Protein AF-A0A392Q0A7-F1 (afdb_monomer_lite)

Foldseek 3Di:
DQQAPAADEQEADQDLPDPSNVVLLVNVLNPHAAEYEYAQVSVVVRVVCVVVCVCVVSQQHPVRDGRDHPYYHHDDPVPDDD

Sequence (82 aa):
MLCVGKRAFIAGVADDNGYGWAIAKSLAEAGAEILVGTWVPALNIFESSLRRGKFDESRKLQDGSLMEITKVYPLDAVYDTP

Radius of gyration: 12.81 Å; chains: 1; bounding box: 31×22×40 Å

InterPro domains:
  IPR014358 Enoyl-[acyl-carrier-protein] reductase (NADH) [PTHR43159] (4-82)
  IPR036291 NAD(P)-binding domain superfamily [SSF51735] (5-77)

Organism: NCBI:txid97028

Structure (mmCIF, N/CA/C/O backbone):
data_AF-A0A392Q0A7-F1
#
_entry.id   AF-A0A392Q0A7-F1
#
loop_
_atom_site.group_PDB
_atom_site.id
_atom_site.type_symbol
_atom_site.label_atom_id
_atom_site.label_alt_id
_atom_site.label_comp_id
_atom_site.label_asym_id
_atom_site.label_entity_id
_atom_site.label_seq_id
_atom_site.pdbx_PDB_ins_code
_atom_site.Cartn_x
_atom_site.Cartn_y
_atom_site.Cartn_z
_atom_site.occupancy
_atom_site.B_iso_or_equiv
_atom_site.auth_seq_id
_atom_site.auth_comp_id
_atom_site.auth_asym_id
_atom_site.auth_atom_id
_atom_site.pdbx_PDB_model_num
ATOM 1 N N . MET A 1 1 ? -17.746 3.345 9.116 1.00 71.19 1 MET A N 1
ATOM 2 C CA . MET A 1 1 ? -16.755 2.543 8.371 1.00 71.19 1 MET A CA 1
ATOM 3 C C . MET A 1 1 ? -17.518 1.735 7.315 1.00 71.19 1 MET A C 1
ATOM 5 O O . MET A 1 1 ? -18.275 0.846 7.679 1.00 71.19 1 MET A O 1
ATOM 9 N N . LEU A 1 2 ? -17.481 2.157 6.043 1.00 83.62 2 LEU A N 1
ATOM 10 C CA . LEU A 1 2 ? -18.367 1.667 4.961 1.00 83.62 2 LEU A CA 1
ATOM 11 C C . LEU A 1 2 ? -17.833 0.422 4.223 1.00 83.62 2 LEU A C 1
ATOM 13 O O . LEU A 1 2 ? -18.572 -0.230 3.485 1.00 83.62 2 LEU A O 1
ATOM 17 N N . CYS A 1 3 ? -16.556 0.093 4.408 1.00 87.50 3 CYS A N 1
ATOM 18 C CA . CYS A 1 3 ? -15.841 -0.962 3.689 1.00 87.50 3 CYS A CA 1
ATOM 19 C C . CYS A 1 3 ? -15.361 -2.104 4.598 1.00 87.50 3 CYS A C 1
ATOM 21 O O . CYS A 1 3 ? -14.576 -2.931 4.146 1.00 87.50 3 CYS A O 1
ATOM 23 N N . VAL A 1 4 ? -15.847 -2.184 5.843 1.00 92.19 4 VAL A N 1
ATOM 24 C CA . VAL A 1 4 ? -15.487 -3.257 6.788 1.00 92.19 4 VAL A CA 1
ATOM 25 C C . VAL A 1 4 ? -15.718 -4.632 6.159 1.00 92.19 4 VAL A C 1
ATOM 27 O O . VAL A 1 4 ? -16.778 -4.894 5.588 1.00 92.19 4 VAL A O 1
ATOM 30 N N . GLY A 1 5 ? -14.714 -5.505 6.256 1.00 93.56 5 GLY A N 1
ATOM 31 C CA . GLY A 1 5 ? -14.744 -6.857 5.689 1.00 93.56 5 GLY A CA 1
ATOM 32 C C . GLY A 1 5 ? -14.513 -6.922 4.175 1.00 93.56 5 GLY A C 1
ATOM 33 O O . GLY A 1 5 ? -14.566 -8.010 3.600 1.00 93.56 5 GLY A O 1
ATOM 34 N N . LYS A 1 6 ? -14.251 -5.789 3.510 1.00 97.25 6 LYS A N 1
ATOM 35 C CA . LYS A 1 6 ? -13.879 -5.746 2.091 1.00 97.25 6 LYS A CA 1
ATOM 36 C C . LYS A 1 6 ? -12.365 -5.687 1.926 1.00 97.25 6 LYS A C 1
ATOM 38 O O . LYS A 1 6 ? -11.659 -5.096 2.736 1.00 97.25 6 LYS A O 1
ATOM 43 N N . ARG A 1 7 ? -11.894 -6.256 0.818 1.00 97.44 7 ARG A N 1
ATOM 44 C CA . ARG A 1 7 ? -10.499 -6.199 0.370 1.00 97.44 7 ARG A CA 1
ATOM 45 C C . ARG A 1 7 ? -10.403 -5.324 -0.869 1.00 97.44 7 ARG A C 1
ATOM 47 O O . ARG A 1 7 ? -11.164 -5.533 -1.813 1.00 97.44 7 ARG A O 1
ATOM 54 N N . ALA A 1 8 ? -9.485 -4.366 -0.861 1.00 97.62 8 ALA A N 1
ATOM 55 C CA . ALA A 1 8 ? -9.215 -3.482 -1.984 1.00 97.62 8 ALA A CA 1
ATOM 56 C C . ALA A 1 8 ? -7.817 -3.751 -2.543 1.00 97.62 8 ALA A C 1
ATOM 58 O O . ALA A 1 8 ? -6.844 -3.792 -1.796 1.00 97.62 8 ALA A O 1
ATOM 59 N N . PHE A 1 9 ? -7.724 -3.907 -3.863 1.00 97.44 9 PHE A N 1
ATOM 60 C CA . PHE A 1 9 ? -6.455 -3.957 -4.581 1.00 97.44 9 PHE A CA 1
ATOM 61 C C . PHE A 1 9 ? -6.271 -2.662 -5.372 1.00 97.44 9 PHE A C 1
ATOM 63 O O . PHE A 1 9 ? -7.070 -2.370 -6.262 1.00 97.44 9 PHE A O 1
ATOM 70 N N . ILE A 1 10 ? -5.239 -1.883 -5.041 1.00 97.12 10 ILE A N 1
ATOM 71 C CA . ILE A 1 10 ? -4.928 -0.614 -5.704 1.00 97.12 10 ILE A CA 1
ATOM 72 C C . ILE A 1 10 ? -3.720 -0.824 -6.617 1.00 97.12 10 ILE A C 1
ATOM 74 O O . ILE A 1 10 ? -2.589 -0.969 -6.154 1.00 97.12 10 ILE A O 1
ATOM 78 N N . ALA A 1 11 ? -3.971 -0.840 -7.922 1.00 95.44 11 ALA A N 1
ATOM 79 C CA . ALA A 1 11 ? -2.942 -0.925 -8.949 1.00 95.44 11 ALA A CA 1
ATOM 80 C C . ALA A 1 11 ? -2.250 0.433 -9.163 1.00 95.44 11 ALA A C 1
ATOM 82 O O . ALA A 1 11 ? -2.925 1.445 -9.341 1.00 95.44 11 ALA A O 1
ATOM 83 N N . GLY A 1 12 ? -0.914 0.447 -9.200 1.00 93.38 12 GLY A N 1
ATOM 84 C CA . GLY A 1 12 ? -0.128 1.634 -9.552 1.00 93.38 12 GLY A CA 1
ATOM 85 C C . GLY A 1 12 ? 0.291 2.503 -8.364 1.00 93.38 12 GLY A C 1
ATOM 86 O O . GLY A 1 12 ? 0.306 3.727 -8.477 1.00 93.38 12 GLY A O 1
ATOM 87 N N . VAL A 1 13 ? 0.634 1.896 -7.224 1.00 96.31 13 VAL A N 1
ATOM 88 C CA . VAL A 1 13 ? 1.179 2.612 -6.054 1.00 96.31 13 VAL A CA 1
ATOM 89 C C . VAL A 1 13 ? 2.690 2.395 -5.982 1.00 96.31 13 VAL A C 1
ATOM 91 O O . VAL A 1 13 ? 3.133 1.255 -5.872 1.00 96.31 13 VAL A O 1
ATOM 94 N N . ALA A 1 14 ? 3.479 3.471 -6.040 1.00 94.44 14 ALA A N 1
ATOM 95 C CA . ALA A 1 14 ? 4.948 3.409 -5.997 1.00 94.44 14 ALA A CA 1
ATOM 96 C C . ALA A 1 14 ? 5.594 4.336 -4.947 1.00 94.44 14 ALA A C 1
ATOM 98 O O . ALA A 1 14 ? 6.760 4.148 -4.603 1.00 94.44 14 ALA A O 1
ATOM 99 N N . ASP A 1 15 ? 4.844 5.303 -4.419 1.00 95.69 15 ASP A N 1
ATOM 100 C CA . ASP A 1 15 ? 5.248 6.243 -3.372 1.00 95.69 15 ASP A CA 1
ATOM 101 C C . ASP A 1 15 ? 4.006 6.775 -2.632 1.00 95.69 15 ASP A C 1
ATOM 103 O O . ASP A 1 15 ? 2.884 6.334 -2.899 1.00 95.69 15 ASP A O 1
ATOM 107 N N . ASP A 1 16 ? 4.210 7.698 -1.691 1.00 97.00 16 ASP A N 1
ATOM 108 C CA . ASP A 1 16 ? 3.175 8.291 -0.845 1.00 97.00 16 ASP A CA 1
ATOM 109 C C . ASP A 1 16 ? 2.653 9.664 -1.309 1.00 97.00 16 ASP A C 1
ATOM 111 O O . ASP A 1 16 ? 1.871 10.300 -0.601 1.00 97.00 16 ASP A O 1
ATOM 115 N N . ASN A 1 17 ? 3.044 10.118 -2.502 1.00 96.12 17 ASN A N 1
ATOM 116 C CA . ASN A 1 17 ? 2.660 11.422 -3.058 1.00 96.12 17 ASN A CA 1
ATOM 117 C C . ASN A 1 17 ? 1.588 11.305 -4.154 1.00 96.12 17 ASN A C 1
ATOM 119 O O . ASN A 1 17 ? 0.951 12.297 -4.511 1.00 96.12 17 ASN A O 1
ATOM 12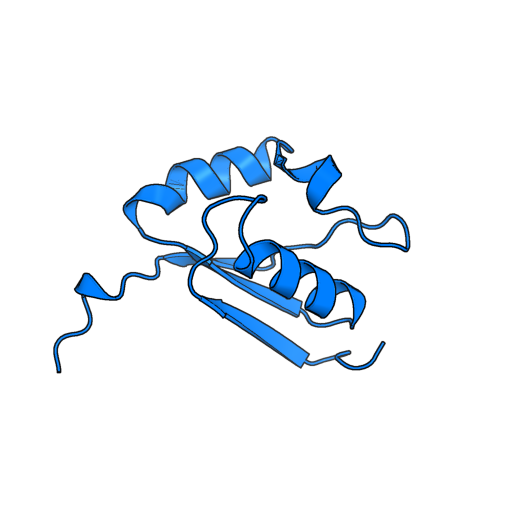3 N N . GLY A 1 18 ? 1.385 10.106 -4.704 1.00 95.50 18 GLY A N 1
ATOM 124 C CA . GLY A 1 18 ? 0.422 9.850 -5.774 1.00 95.50 18 GLY A CA 1
ATOM 125 C C . GLY A 1 18 ? -1.029 9.631 -5.321 1.00 95.50 18 GLY A C 1
ATOM 126 O O . GLY A 1 18 ? -1.330 9.318 -4.168 1.00 95.50 18 GLY A O 1
ATOM 127 N N . TYR A 1 19 ? -1.959 9.693 -6.280 1.00 96.75 19 TYR A N 1
ATOM 128 C CA . TYR A 1 19 ? -3.384 9.425 -6.033 1.00 96.75 19 TYR A CA 1
ATOM 129 C C . TYR A 1 19 ? -3.668 7.995 -5.572 1.00 96.75 19 TYR A C 1
ATOM 131 O O . TYR A 1 19 ? -4.575 7.790 -4.770 1.00 96.75 19 TYR A O 1
ATOM 139 N N . GLY A 1 20 ? -2.897 7.009 -6.042 1.00 96.88 20 GLY A N 1
ATOM 140 C CA . GLY A 1 20 ? -3.052 5.620 -5.603 1.00 96.88 20 GLY A CA 1
ATOM 141 C C . GLY A 1 20 ? -2.875 5.473 -4.088 1.00 96.88 20 GLY A C 1
ATOM 142 O O . GLY A 1 20 ? -3.648 4.769 -3.441 1.00 96.88 20 GLY A O 1
ATOM 143 N N . TRP A 1 21 ? -1.930 6.217 -3.508 1.00 97.62 21 TRP A N 1
ATOM 144 C CA . TRP A 1 21 ? -1.732 6.273 -2.063 1.00 97.62 21 TRP A CA 1
ATOM 145 C C . TRP A 1 21 ? -2.902 6.942 -1.340 1.00 97.62 21 TRP A C 1
ATOM 147 O O . TRP A 1 21 ? -3.426 6.396 -0.370 1.00 97.62 21 TRP A O 1
ATOM 157 N N . ALA A 1 22 ? -3.363 8.092 -1.841 1.00 97.50 22 ALA A N 1
ATOM 158 C CA . ALA A 1 22 ? -4.511 8.794 -1.269 1.00 97.50 22 ALA A CA 1
ATOM 159 C C . ALA A 1 22 ? -5.785 7.928 -1.284 1.00 97.50 22 ALA A C 1
ATOM 161 O O . ALA A 1 22 ? -6.495 7.858 -0.283 1.00 97.50 22 ALA A O 1
ATOM 162 N N . ILE A 1 23 ? -6.039 7.212 -2.384 1.00 97.62 23 ILE A N 1
ATOM 163 C CA . ILE A 1 23 ? -7.166 6.279 -2.510 1.00 97.62 23 ILE A CA 1
ATOM 164 C C . ILE A 1 23 ? -7.026 5.125 -1.514 1.00 97.62 23 ILE A C 1
ATOM 166 O O . ILE A 1 23 ? -7.987 4.818 -0.809 1.00 97.62 23 ILE A O 1
ATOM 170 N N . ALA A 1 24 ? -5.844 4.505 -1.423 1.00 97.81 24 ALA A N 1
ATOM 171 C CA . ALA A 1 24 ? -5.586 3.434 -0.461 1.00 97.81 24 ALA A CA 1
ATOM 172 C C . ALA A 1 24 ? -5.866 3.899 0.975 1.00 97.81 24 ALA A C 1
ATOM 174 O O . ALA A 1 24 ? -6.559 3.209 1.723 1.00 97.81 24 ALA A O 1
ATOM 175 N N . LYS A 1 25 ? -5.425 5.113 1.319 1.00 97.44 25 LYS A N 1
ATOM 176 C CA . LYS A 1 25 ? -5.670 5.728 2.623 1.00 97.44 25 LYS A CA 1
ATOM 177 C C . LYS A 1 25 ? -7.158 5.940 2.891 1.00 97.44 25 LYS A C 1
ATOM 179 O O . LYS A 1 25 ? -7.646 5.505 3.927 1.00 97.44 25 LYS A O 1
ATOM 184 N N . SER A 1 26 ? -7.907 6.527 1.958 1.00 97.06 26 SER A N 1
ATOM 185 C CA . SER A 1 26 ? -9.357 6.714 2.123 1.00 97.06 26 SER A CA 1
ATOM 186 C C . SER A 1 26 ? -10.117 5.389 2.246 1.00 97.06 26 SER A C 1
ATOM 188 O O . SER A 1 26 ? -11.086 5.295 2.999 1.00 97.06 26 SER A O 1
ATOM 190 N N . LEU A 1 27 ? -9.685 4.343 1.537 1.00 97.12 27 LEU A N 1
ATOM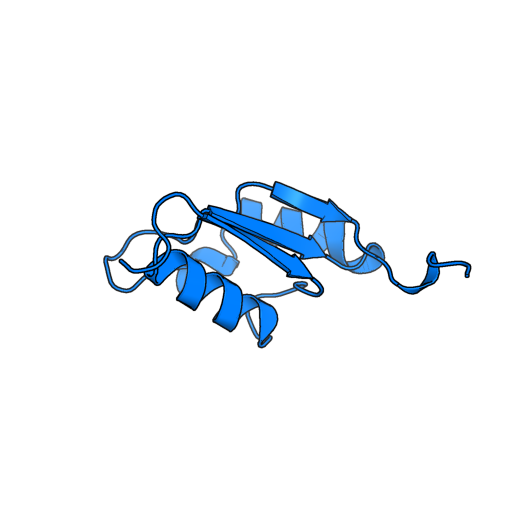 191 C CA . LEU A 1 27 ? -10.270 3.006 1.659 1.00 97.12 27 LEU A CA 1
ATOM 192 C C . LEU A 1 27 ? -9.938 2.360 3.009 1.00 97.12 27 LEU A C 1
ATOM 194 O O . LEU A 1 27 ? -10.810 1.715 3.594 1.00 97.12 27 LEU A O 1
ATOM 198 N N . ALA A 1 28 ? -8.730 2.576 3.531 1.00 97.00 28 ALA A N 1
ATOM 199 C CA . ALA A 1 28 ? -8.340 2.136 4.867 1.00 97.00 28 ALA A CA 1
ATOM 200 C C . ALA A 1 28 ? -9.161 2.852 5.951 1.00 97.00 28 ALA A C 1
ATOM 202 O O . ALA A 1 28 ? -9.700 2.195 6.836 1.00 97.00 28 ALA A O 1
ATOM 203 N N . GLU A 1 29 ? -9.369 4.169 5.830 1.00 96.62 29 GLU A N 1
ATOM 204 C CA . GLU A 1 29 ? -10.271 4.939 6.709 1.00 96.62 29 GLU A CA 1
ATOM 205 C C . GLU A 1 29 ? -11.718 4.426 6.636 1.00 96.62 29 GLU A C 1
ATOM 207 O O . GLU A 1 29 ? -12.447 4.392 7.631 1.00 96.62 29 GLU A O 1
ATOM 212 N N . ALA A 1 30 ? -12.151 3.970 5.459 1.00 96.38 30 ALA A N 1
ATOM 213 C CA . ALA A 1 30 ? -13.445 3.324 5.291 1.00 96.38 30 ALA A CA 1
ATOM 214 C C . ALA A 1 30 ? -13.483 1.886 5.841 1.00 96.38 30 ALA A C 1
ATOM 216 O O . ALA A 1 30 ? -14.581 1.334 5.971 1.00 96.38 30 ALA A O 1
ATOM 217 N N . GLY A 1 31 ? -12.334 1.305 6.190 1.00 95.25 31 GLY A N 1
ATOM 218 C CA . GLY A 1 31 ? -12.155 -0.008 6.806 1.00 95.25 31 GLY A CA 1
ATOM 219 C C . GLY A 1 31 ? -11.914 -1.178 5.881 1.00 95.25 31 GLY A C 1
ATOM 220 O O . GLY A 1 31 ? -12.182 -2.315 6.270 1.00 95.25 31 GLY A O 1
ATOM 221 N N . ALA A 1 32 ? -11.457 -0.907 4.665 1.00 97.50 32 ALA A N 1
ATOM 222 C CA . ALA A 1 32 ? -10.995 -1.949 3.769 1.00 97.50 32 ALA A CA 1
ATOM 223 C C . ALA A 1 32 ? -9.614 -2.469 4.194 1.00 97.50 32 ALA A C 1
ATOM 225 O O . ALA A 1 32 ? -8.753 -1.710 4.636 1.00 97.50 32 ALA A O 1
ATOM 226 N N . GLU A 1 33 ? -9.382 -3.755 3.967 1.00 97.75 33 GLU A N 1
ATOM 227 C CA . GLU A 1 33 ? -8.039 -4.331 3.928 1.00 97.75 33 GLU A CA 1
ATOM 228 C C . GLU A 1 33 ? -7.352 -3.917 2.617 1.00 97.75 33 GLU A C 1
ATOM 230 O O . GLU A 1 33 ? -7.950 -4.013 1.537 1.00 97.75 33 GLU A O 1
ATOM 235 N N . ILE A 1 34 ? -6.105 -3.447 2.711 1.00 98.00 34 ILE A N 1
ATOM 236 C CA . ILE A 1 34 ? -5.392 -2.810 1.602 1.00 98.00 34 ILE A CA 1
ATOM 237 C C . ILE A 1 34 ? -4.317 -3.733 1.031 1.00 98.00 34 ILE A C 1
ATOM 239 O O . ILE A 1 34 ? -3.359 -4.121 1.700 1.00 98.00 34 ILE A O 1
ATOM 243 N N . LEU A 1 35 ? -4.449 -4.018 -0.260 1.00 97.94 35 LEU A N 1
ATOM 244 C CA . LEU A 1 35 ? -3.451 -4.670 -1.098 1.00 97.94 35 LEU A CA 1
ATOM 245 C C . LEU A 1 35 ? -3.012 -3.668 -2.168 1.00 97.94 35 LEU A C 1
ATOM 247 O O . LEU A 1 35 ? -3.848 -2.962 -2.736 1.00 97.94 35 LEU A O 1
ATOM 251 N N . VAL A 1 36 ? -1.721 -3.612 -2.481 1.00 97.50 36 VAL A N 1
ATOM 252 C CA . VAL A 1 36 ? -1.207 -2.686 -3.504 1.00 97.50 36 VAL A CA 1
ATOM 253 C C . VAL A 1 36 ? -0.442 -3.427 -4.589 1.00 97.50 36 VAL A C 1
ATOM 255 O O . VAL A 1 36 ? 0.280 -4.386 -4.318 1.00 97.50 36 VAL A O 1
ATOM 258 N N . GLY A 1 37 ? -0.616 -2.980 -5.828 1.00 96.19 37 GLY A N 1
ATOM 259 C CA . GLY A 1 37 ? 0.198 -3.367 -6.970 1.00 96.19 37 GLY A CA 1
ATOM 260 C C . GLY A 1 37 ? 1.218 -2.276 -7.266 1.00 96.19 37 GLY A C 1
ATOM 261 O O . GLY A 1 37 ? 0.836 -1.139 -7.558 1.00 96.19 37 GLY A O 1
ATOM 262 N N . THR A 1 38 ? 2.498 -2.621 -7.215 1.00 95.56 38 THR A N 1
ATOM 263 C CA . THR A 1 38 ? 3.611 -1.695 -7.436 1.00 95.56 38 THR A CA 1
ATOM 264 C C . THR A 1 38 ? 4.368 -2.078 -8.695 1.00 95.56 38 THR A C 1
ATOM 266 O O . THR A 1 38 ? 4.652 -3.254 -8.927 1.00 95.56 38 THR A O 1
ATOM 269 N N . TRP A 1 39 ? 4.728 -1.070 -9.490 1.00 93.31 39 TRP A N 1
ATOM 270 C CA . TRP A 1 39 ? 5.537 -1.266 -10.687 1.00 93.31 39 TRP A CA 1
ATOM 271 C C . TRP A 1 39 ? 6.861 -1.962 -10.356 1.00 93.31 39 TRP A C 1
ATOM 273 O O . TRP A 1 39 ? 7.554 -1.566 -9.418 1.00 93.31 39 TRP A O 1
ATOM 283 N N . VAL A 1 40 ? 7.214 -3.001 -11.119 1.00 91.88 40 VAL A N 1
ATOM 284 C CA . VAL A 1 40 ? 8.320 -3.920 -10.792 1.00 91.88 40 VAL A CA 1
ATOM 285 C C . VAL A 1 40 ? 9.654 -3.193 -10.530 1.00 91.88 40 VAL A C 1
ATOM 28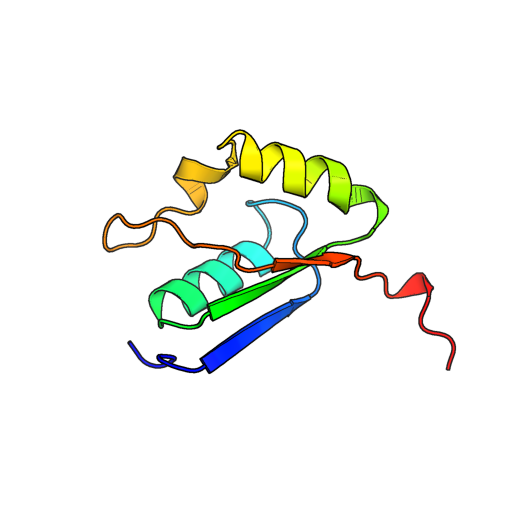7 O O . VAL A 1 40 ? 10.271 -3.469 -9.499 1.00 91.88 40 VAL A O 1
ATOM 290 N N . PRO A 1 41 ? 10.090 -2.211 -11.344 1.00 92.94 41 PRO A N 1
ATOM 291 C CA . PRO A 1 41 ? 11.297 -1.423 -11.063 1.00 92.94 41 PRO A CA 1
ATOM 292 C C . PRO A 1 41 ? 11.252 -0.595 -9.769 1.00 92.94 41 PRO A C 1
ATOM 294 O O . PRO A 1 41 ? 12.300 -0.320 -9.185 1.00 92.94 41 PRO A O 1
ATOM 297 N N . ALA A 1 42 ? 10.064 -0.210 -9.298 1.00 93.81 42 ALA A N 1
ATOM 298 C CA . ALA A 1 42 ? 9.876 0.567 -8.072 1.00 93.81 42 ALA A CA 1
ATOM 299 C C . ALA A 1 42 ? 9.639 -0.305 -6.821 1.00 93.81 42 ALA A C 1
ATOM 301 O O . ALA A 1 42 ? 9.664 0.207 -5.701 1.00 93.81 42 ALA A O 1
ATOM 302 N N . LEU A 1 43 ? 9.446 -1.618 -6.979 1.00 94.00 43 LEU A N 1
ATOM 303 C CA . LEU A 1 43 ? 9.042 -2.519 -5.896 1.00 94.00 43 LEU A CA 1
ATOM 304 C C . LEU A 1 43 ? 10.021 -2.506 -4.712 1.00 94.00 43 LEU A C 1
ATOM 306 O O . LEU A 1 43 ? 9.637 -2.219 -3.579 1.00 94.00 43 LEU A O 1
ATOM 310 N N . ASN A 1 44 ? 11.308 -2.746 -4.980 1.00 95.06 44 ASN A N 1
ATOM 311 C CA . ASN A 1 44 ? 12.328 -2.873 -3.931 1.00 95.06 44 ASN A CA 1
ATOM 312 C C . ASN A 1 44 ? 12.494 -1.587 -3.107 1.00 95.06 44 ASN A C 1
ATOM 314 O O . ASN A 1 44 ? 12.698 -1.639 -1.887 1.00 95.06 44 ASN A O 1
ATOM 318 N N . ILE A 1 45 ? 12.433 -0.425 -3.770 1.00 96.44 45 ILE A N 1
ATOM 319 C CA . ILE A 1 45 ? 12.570 0.873 -3.102 1.00 96.44 45 ILE A CA 1
ATOM 320 C C . ILE A 1 45 ? 11.310 1.220 -2.307 1.00 96.44 45 ILE A C 1
ATOM 322 O O . ILE A 1 45 ? 11.433 1.743 -1.196 1.00 96.44 45 ILE A O 1
ATOM 326 N N . PHE A 1 46 ? 10.128 0.875 -2.822 1.00 96.38 46 PHE A N 1
ATOM 327 C CA . PHE A 1 46 ? 8.857 1.070 -2.134 1.00 96.38 46 PHE A CA 1
ATOM 328 C C . PHE A 1 46 ? 8.788 0.236 -0.851 1.00 96.38 46 PHE A C 1
ATOM 330 O O . PHE A 1 46 ? 8.656 0.801 0.237 1.00 96.38 46 PHE A O 1
ATOM 337 N N . GLU A 1 47 ? 8.998 -1.081 -0.935 1.00 96.12 47 GLU A N 1
ATOM 338 C CA . GLU A 1 47 ? 8.969 -1.976 0.232 1.00 96.12 47 GLU A CA 1
ATOM 339 C C . GLU A 1 47 ? 10.021 -1.597 1.280 1.00 96.12 47 GLU A C 1
ATOM 341 O O . GLU A 1 47 ? 9.765 -1.622 2.487 1.00 96.12 47 GLU A O 1
ATOM 346 N N . SER A 1 48 ? 11.221 -1.212 0.837 1.00 96.75 48 SER A N 1
ATOM 347 C CA . SER A 1 48 ? 12.278 -0.766 1.747 1.00 96.75 48 SER A CA 1
ATOM 348 C C . SER A 1 48 ? 11.953 0.563 2.422 1.00 96.75 48 SER A C 1
ATOM 350 O O . SER A 1 48 ? 12.299 0.745 3.588 1.00 96.75 48 SER A O 1
ATOM 352 N N . SER A 1 49 ? 11.293 1.487 1.725 1.00 96.19 49 SER A N 1
ATOM 353 C CA . SER A 1 49 ? 10.859 2.768 2.294 1.00 96.19 49 SER A CA 1
ATOM 354 C C . SER A 1 49 ? 9.721 2.576 3.296 1.00 96.19 49 SER A C 1
ATOM 356 O O . SER A 1 49 ? 9.784 3.144 4.387 1.00 96.19 49 SER A O 1
ATOM 358 N N . LEU A 1 50 ? 8.766 1.697 2.981 1.00 95.00 50 LEU A N 1
ATOM 359 C CA . LEU A 1 50 ? 7.668 1.313 3.867 1.00 95.00 50 LEU A CA 1
ATOM 360 C C . LEU A 1 50 ? 8.187 0.664 5.158 1.00 95.00 50 LEU A C 1
ATOM 362 O O . LEU A 1 50 ? 7.860 1.118 6.250 1.00 95.00 50 LEU A O 1
ATOM 366 N N . ARG A 1 51 ? 9.072 -0.336 5.052 1.00 95.44 51 ARG A N 1
ATOM 367 C CA . ARG A 1 51 ? 9.661 -1.032 6.214 1.00 95.44 51 ARG A CA 1
ATOM 368 C C . ARG A 1 51 ? 10.502 -0.115 7.101 1.00 95.44 51 ARG A C 1
ATOM 370 O O . ARG A 1 51 ? 10.580 -0.327 8.305 1.00 95.44 51 ARG A O 1
ATOM 377 N N . ARG A 1 52 ? 11.165 0.884 6.512 1.00 96.12 52 ARG A N 1
ATOM 378 C CA . ARG A 1 52 ? 11.984 1.864 7.245 1.00 96.12 52 ARG A CA 1
ATOM 379 C C . ARG A 1 52 ? 11.166 3.002 7.863 1.00 96.12 52 ARG A C 1
ATOM 381 O O . ARG A 1 52 ? 11.773 3.912 8.420 1.00 96.12 52 ARG A O 1
ATOM 388 N N . GLY A 1 53 ? 9.841 2.981 7.728 1.00 95.06 53 GLY A N 1
ATOM 389 C CA . GLY A 1 53 ? 8.959 4.003 8.286 1.00 95.06 53 GLY A CA 1
ATOM 390 C C . GLY A 1 53 ? 9.010 5.345 7.556 1.00 95.06 53 GLY A C 1
ATOM 391 O O . GLY A 1 53 ? 8.558 6.352 8.090 1.00 95.06 53 GLY A O 1
ATOM 392 N N . LYS A 1 54 ? 9.535 5.404 6.320 1.00 96.19 54 LYS A N 1
ATOM 393 C CA . LYS A 1 54 ? 9.563 6.668 5.557 1.00 96.19 54 LYS A CA 1
ATOM 394 C C . LYS A 1 54 ? 8.163 7.223 5.280 1.00 96.19 54 LYS A C 1
ATOM 396 O O . LYS A 1 54 ? 8.025 8.425 5.110 1.00 96.19 54 LYS A O 1
ATOM 401 N N . PHE A 1 55 ? 7.159 6.348 5.245 1.00 95.62 55 PHE A N 1
ATOM 402 C CA . PHE A 1 55 ? 5.763 6.688 4.978 1.00 95.62 55 PHE A CA 1
ATOM 403 C C . PHE A 1 55 ? 4.912 6.776 6.255 1.00 95.62 55 PHE A C 1
ATOM 405 O O . PHE A 1 55 ? 3.689 6.826 6.166 1.00 95.62 55 PHE A O 1
ATOM 412 N N . ASP A 1 56 ? 5.518 6.756 7.449 1.00 94.50 56 ASP A N 1
ATOM 413 C CA . ASP A 1 56 ? 4.771 6.707 8.715 1.00 94.50 56 ASP A CA 1
ATOM 414 C C . ASP A 1 56 ? 3.875 7.927 8.915 1.00 94.50 56 ASP A C 1
ATOM 416 O O . ASP A 1 56 ? 2.726 7.779 9.316 1.00 94.50 56 ASP A O 1
ATOM 420 N N . GLU A 1 57 ? 4.355 9.120 8.571 1.00 95.31 57 GLU A N 1
ATOM 421 C CA . GLU A 1 57 ? 3.549 10.337 8.672 1.00 95.31 57 GLU A CA 1
ATOM 422 C C . GLU A 1 57 ? 2.402 10.357 7.655 1.00 95.31 57 GLU A C 1
ATOM 424 O O . GLU A 1 57 ? 1.262 10.667 8.004 1.00 95.31 57 GLU A O 1
ATOM 429 N N . SER A 1 58 ? 2.666 9.979 6.403 1.00 94.88 58 SER A N 1
ATOM 430 C CA . SER A 1 58 ? 1.662 10.018 5.337 1.00 94.88 58 SER A CA 1
ATOM 431 C C . SER A 1 58 ? 0.599 8.922 5.484 1.00 94.88 58 SER A C 1
ATOM 433 O O . SER A 1 58 ? -0.560 9.146 5.109 1.00 94.88 58 SER A O 1
ATOM 435 N N . ARG A 1 59 ? 0.940 7.776 6.095 1.00 93.88 59 ARG A N 1
ATOM 436 C CA . ARG A 1 59 ? 0.016 6.654 6.345 1.00 93.88 59 ARG A CA 1
ATOM 437 C C . ARG A 1 59 ? -0.821 6.774 7.620 1.00 93.88 59 ARG A C 1
ATOM 439 O O . ARG A 1 59 ? -1.660 5.906 7.838 1.00 93.88 59 ARG A O 1
ATOM 446 N N . LYS A 1 60 ? -0.647 7.815 8.444 1.00 97.25 60 LYS A N 1
ATOM 447 C CA . LYS A 1 60 ? -1.519 8.064 9.610 1.00 97.25 60 LYS A CA 1
ATOM 448 C C . LYS A 1 60 ? -2.959 8.315 9.182 1.00 97.25 60 LYS A C 1
ATOM 450 O O . LYS A 1 60 ? -3.214 9.216 8.381 1.00 97.25 60 LYS A O 1
ATOM 455 N N . LEU A 1 61 ? -3.882 7.539 9.730 1.00 95.50 61 LEU A N 1
ATOM 456 C CA . LEU A 1 61 ? -5.320 7.699 9.566 1.00 95.50 61 LEU A CA 1
ATOM 457 C C . LEU A 1 61 ? -5.864 8.736 10.559 1.00 95.50 61 LEU A C 1
ATOM 459 O O . LEU A 1 61 ? -5.179 9.146 11.498 1.00 95.50 61 LEU A O 1
ATOM 463 N N . GLN A 1 62 ? -7.110 9.164 10.358 1.00 92.88 62 GLN A N 1
ATOM 464 C CA . GLN A 1 62 ? -7.765 10.158 11.222 1.00 92.88 62 GLN A CA 1
ATOM 465 C C . GLN A 1 62 ? -7.919 9.708 12.681 1.00 92.88 62 GLN A C 1
ATOM 467 O O . GLN A 1 62 ? -7.946 10.546 13.578 1.00 92.88 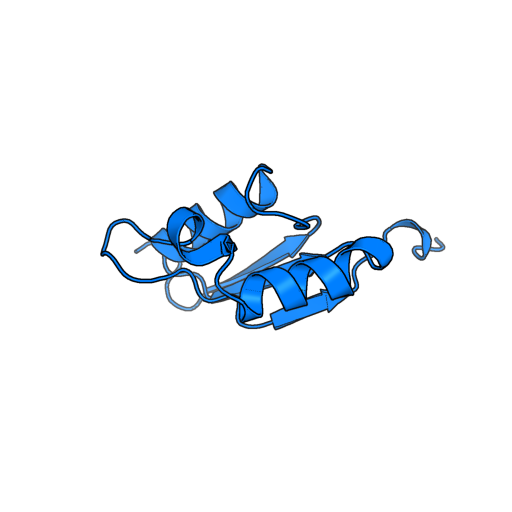62 GLN A O 1
ATOM 472 N N . ASP A 1 63 ? -8.002 8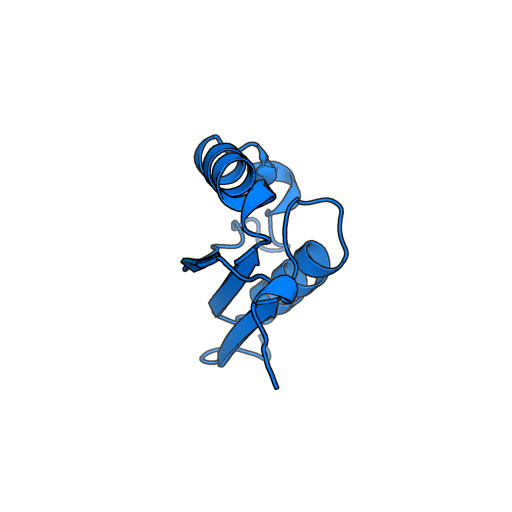.401 12.928 1.00 91.81 63 ASP A N 1
ATOM 473 C CA . ASP A 1 63 ? -8.075 7.821 14.274 1.00 91.81 63 ASP A CA 1
ATOM 474 C C . ASP A 1 63 ? -6.700 7.694 14.961 1.00 91.81 63 ASP A C 1
ATOM 476 O O . ASP A 1 63 ? -6.613 7.240 16.101 1.00 91.81 63 ASP A O 1
ATOM 480 N N . GLY A 1 64 ? -5.624 8.106 14.283 1.00 93.38 64 GLY A N 1
ATOM 481 C CA . GLY A 1 64 ? -4.249 8.018 14.768 1.00 93.38 64 GLY A CA 1
ATOM 482 C C . GLY A 1 64 ? -3.574 6.667 14.524 1.00 93.38 64 GLY A C 1
ATOM 483 O O . GLY A 1 64 ? -2.377 6.543 14.793 1.00 93.38 64 GLY A O 1
ATOM 484 N N . SER A 1 65 ? -4.289 5.671 13.994 1.00 94.50 65 SER A N 1
ATOM 485 C CA . SER A 1 65 ? -3.688 4.416 13.540 1.00 94.50 65 SER A CA 1
ATOM 486 C C . SER A 1 65 ? -2.914 4.611 12.231 1.00 94.50 65 SER A C 1
ATOM 488 O O . SER A 1 65 ? -2.968 5.665 11.595 1.00 94.50 65 SER A O 1
ATOM 490 N N . LEU A 1 66 ? -2.146 3.602 11.826 1.00 95.94 66 LEU A N 1
ATOM 491 C CA . LEU A 1 66 ? -1.423 3.605 10.557 1.00 95.94 66 LEU A CA 1
ATOM 492 C C . LEU A 1 66 ? -2.176 2.734 9.554 1.00 95.94 66 LEU A C 1
ATOM 494 O O . LEU A 1 66 ? -2.551 1.611 9.880 1.00 95.94 66 LEU A O 1
ATOM 498 N N . MET A 1 67 ? -2.335 3.212 8.318 1.00 95.94 67 MET A N 1
ATOM 499 C CA . MET A 1 67 ? -2.751 2.359 7.207 1.00 95.94 67 MET A CA 1
ATOM 500 C C . MET A 1 67 ? -1.769 1.188 7.091 1.00 95.94 67 MET A C 1
ATOM 502 O O . MET A 1 67 ? -0.568 1.378 6.852 1.00 95.94 67 MET A O 1
ATOM 506 N N . GLU A 1 68 ? -2.294 -0.024 7.231 1.00 95.88 68 GLU A N 1
ATOM 507 C CA . GLU A 1 68 ? -1.547 -1.252 7.006 1.00 95.88 68 GLU A CA 1
ATOM 508 C C . GLU A 1 68 ? -1.719 -1.711 5.561 1.00 95.88 68 GLU A C 1
ATOM 510 O O . GLU A 1 68 ? -2.830 -1.885 5.066 1.00 95.88 68 GLU A O 1
ATOM 515 N N . ILE A 1 69 ? -0.592 -1.918 4.882 1.00 96.81 69 ILE A N 1
ATOM 516 C CA . ILE A 1 69 ? -0.561 -2.564 3.574 1.00 96.81 69 ILE A CA 1
ATOM 517 C C . ILE A 1 69 ? -0.331 -4.047 3.831 1.00 96.81 69 ILE A C 1
ATOM 519 O O . ILE A 1 69 ? 0.779 -4.456 4.172 1.00 96.81 69 ILE A O 1
ATOM 523 N N . THR A 1 70 ? -1.378 -4.851 3.677 1.00 96.81 70 THR A N 1
ATOM 524 C CA . THR A 1 70 ? -1.344 -6.286 3.982 1.00 96.81 70 THR A CA 1
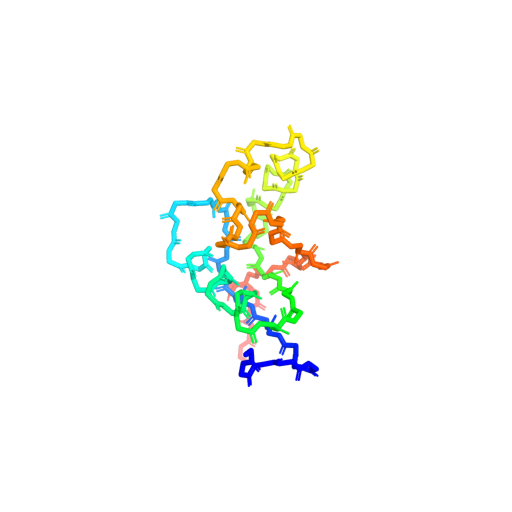ATOM 525 C C . THR A 1 70 ? -0.411 -7.037 3.041 1.00 96.81 70 THR A C 1
ATOM 527 O O . THR A 1 70 ? 0.268 -7.980 3.449 1.00 96.81 70 THR A O 1
ATOM 530 N N . LYS A 1 71 ? -0.362 -6.628 1.768 1.00 95.50 71 LYS A N 1
ATOM 531 C CA . LYS A 1 71 ? 0.547 -7.212 0.781 1.00 95.50 71 LYS A CA 1
ATOM 532 C C . LYS A 1 71 ? 0.834 -6.261 -0.373 1.00 95.50 71 LYS A C 1
ATOM 534 O O . LYS A 1 71 ? -0.067 -5.591 -0.878 1.00 95.50 71 LYS A O 1
ATOM 539 N N . VAL A 1 72 ? 2.090 -6.275 -0.807 1.00 95.88 72 VAL A N 1
ATOM 540 C CA . VAL A 1 72 ? 2.568 -5.619 -2.024 1.00 95.88 72 VAL A CA 1
ATOM 541 C C . VAL A 1 72 ? 2.740 -6.690 -3.098 1.00 95.88 72 VAL A C 1
ATOM 543 O O . VAL A 1 72 ? 3.314 -7.749 -2.840 1.00 95.88 72 VAL A O 1
ATOM 546 N N . TYR A 1 73 ? 2.207 -6.442 -4.289 1.00 94.38 73 TYR A N 1
ATOM 547 C CA . TYR A 1 73 ? 2.356 -7.315 -5.448 1.00 94.38 73 TYR A CA 1
ATOM 548 C C . TYR A 1 73 ? 3.182 -6.612 -6.530 1.00 94.38 73 TYR A C 1
ATOM 550 O O . TYR A 1 73 ? 2.903 -5.445 -6.825 1.00 94.38 73 TYR A O 1
ATOM 558 N N . PRO A 1 74 ? 4.153 -7.297 -7.165 1.00 92.56 74 PRO A N 1
ATOM 559 C CA . PRO A 1 74 ? 4.711 -6.820 -8.423 1.00 92.56 74 PRO A CA 1
ATOM 560 C C . PRO A 1 74 ? 3.586 -6.740 -9.459 1.00 92.56 74 PRO A C 1
ATOM 562 O O . PRO A 1 74 ? 2.894 -7.729 -9.698 1.00 92.56 74 PRO A O 1
ATOM 565 N N . LEU A 1 75 ? 3.395 -5.569 -10.056 1.00 87.19 75 LEU A N 1
ATOM 566 C CA . LEU A 1 75 ? 2.383 -5.326 -11.077 1.00 87.19 75 LEU A CA 1
ATOM 567 C C . LEU A 1 75 ? 3.012 -4.535 -12.217 1.00 87.19 75 LEU A C 1
ATOM 569 O O . LEU A 1 75 ? 3.501 -3.432 -12.002 1.00 87.19 75 LEU A O 1
ATOM 573 N N . ASP A 1 76 ? 2.986 -5.067 -13.430 1.00 80.31 76 ASP A N 1
ATOM 574 C CA . ASP A 1 76 ? 3.521 -4.371 -14.593 1.00 80.31 76 ASP A CA 1
ATOM 575 C C . ASP A 1 76 ? 2.653 -4.657 -15.819 1.00 80.31 76 ASP A C 1
ATOM 577 O O . ASP A 1 76 ? 2.485 -5.808 -16.213 1.00 80.31 76 ASP A O 1
ATOM 581 N N . ALA A 1 77 ? 2.105 -3.589 -16.401 1.00 66.38 77 ALA A N 1
ATOM 582 C CA . ALA A 1 77 ? 1.268 -3.641 -17.596 1.00 66.38 77 ALA A CA 1
ATOM 583 C C . ALA A 1 77 ? 2.071 -3.984 -18.864 1.00 66.38 77 ALA A C 1
ATOM 585 O O . ALA A 1 77 ? 1.490 -4.338 -19.883 1.00 66.38 77 ALA A O 1
ATOM 586 N N . VAL A 1 78 ? 3.406 -3.893 -18.822 1.00 62.06 78 VAL A N 1
ATOM 587 C CA . VAL A 1 78 ? 4.287 -4.225 -19.955 1.00 62.06 78 VAL A CA 1
ATOM 588 C C . VAL A 1 78 ? 4.324 -5.737 -20.233 1.00 62.06 78 VAL A C 1
ATOM 590 O O . VAL A 1 78 ? 4.684 -6.141 -21.336 1.00 62.06 78 VAL A O 1
ATOM 593 N N . TYR A 1 79 ? 3.921 -6.577 -19.272 1.00 55.22 79 TYR A N 1
ATOM 594 C CA . TYR A 1 79 ? 3.861 -8.038 -19.431 1.00 55.22 79 TYR A CA 1
ATOM 595 C C . TYR A 1 79 ? 2.459 -8.574 -19.757 1.00 55.22 79 TYR A C 1
ATOM 597 O O . TYR A 1 79 ? 2.303 -9.788 -19.900 1.00 55.22 79 TYR A O 1
ATOM 605 N N . ASP A 1 80 ? 1.462 -7.701 -19.935 1.00 55.69 80 ASP A N 1
ATOM 606 C CA . ASP A 1 80 ? 0.180 -8.096 -20.519 1.00 55.69 80 ASP A CA 1
ATOM 607 C C . ASP A 1 80 ? 0.378 -8.287 -22.031 1.00 55.69 80 ASP A C 1
ATOM 609 O O . ASP A 1 80 ? 0.429 -7.338 -22.815 1.00 55.69 80 ASP A O 1
ATOM 613 N N . THR A 1 81 ? 0.534 -9.543 -22.445 1.00 53.03 81 THR A N 1
ATOM 614 C CA . THR A 1 81 ? 0.341 -9.932 -23.848 1.00 53.03 81 THR A CA 1
ATOM 615 C C . THR A 1 81 ? -1.151 -10.233 -24.051 1.00 53.03 81 THR A C 1
ATOM 617 O O . THR A 1 81 ? -1.720 -10.908 -23.192 1.00 53.03 81 THR A O 1
ATOM 620 N N . PRO A 1 82 ? -1.797 -9.722 -25.121 1.00 59.78 82 PRO A N 1
ATOM 621 C CA . PRO A 1 82 ? -3.185 -10.055 -25.455 1.00 59.78 82 PRO A CA 1
ATOM 622 C C . PRO A 1 82 ? -3.426 -11.554 -25.654 1.00 59.78 82 PRO A C 1
ATOM 624 O O . PRO A 1 82 ? -2.510 -12.232 -26.178 1.00 59.78 82 PRO A O 1
#

pLDDT: mean 92.19, std 10.26, range [53.03, 98.0]

Secondary structure (DSSP, 8-state):
--STT-EEEEE---SSSSHHHHHHHHHHHTT-EEEEEE-HHHHHHHHHHHHTTTTTTTTB-TTSPBPPEEEEEE--GGG---